Protein AF-A0A812RA88-F1 (afdb_monomer_lite)

Sequence (90 aa):
MARVAQEIGAEMVLLLGDNFYSHGVQTEHSPRFHETFEDVYCRDLPELPFWVVAGNHDHRGNVTAQLAYSHDSKRWNYPSPYYNLTYEWK

Structure (mmCIF, N/CA/C/O backbone):
data_AF-A0A812RA88-F1
#
_entry.id   AF-A0A812RA88-F1
#
loop_
_atom_site.group_PDB
_atom_site.id
_atom_site.type_symbol
_atom_site.label_atom_id
_atom_site.label_alt_id
_atom_site.label_comp_id
_atom_site.label_asym_id
_atom_site.label_entity_id
_atom_site.label_seq_id
_atom_site.pdbx_PDB_ins_code
_atom_site.Cartn_x
_atom_site.Cartn_y
_atom_site.Cartn_z
_atom_site.occupancy
_atom_site.B_iso_or_equiv
_atom_site.auth_seq_id
_atom_site.auth_comp_id
_atom_site.auth_asym_id
_atom_site.auth_atom_id
_atom_site.pdbx_PDB_model_num
ATOM 1 N N . MET A 1 1 ? -14.102 -10.695 2.950 1.00 86.88 1 MET A N 1
ATOM 2 C CA . MET A 1 1 ? -13.543 -9.782 3.976 1.00 86.88 1 MET A CA 1
ATOM 3 C C . MET A 1 1 ? -14.562 -8.764 4.473 1.00 86.88 1 MET A C 1
ATOM 5 O O . MET A 1 1 ? -14.622 -8.573 5.677 1.00 86.88 1 MET A O 1
ATOM 9 N N . ALA A 1 2 ? -15.403 -8.189 3.606 1.00 91.31 2 ALA A N 1
ATOM 10 C CA . ALA A 1 2 ? -16.384 -7.164 3.984 1.00 91.31 2 ALA A CA 1
ATOM 11 C C . ALA A 1 2 ? -17.285 -7.492 5.180 1.00 91.31 2 ALA A C 1
ATOM 13 O O . ALA A 1 2 ? -17.345 -6.698 6.110 1.00 91.31 2 ALA A O 1
ATOM 14 N N . ARG A 1 3 ? -17.897 -8.685 5.220 1.00 94.00 3 ARG A N 1
ATOM 15 C CA . ARG A 1 3 ? -18.711 -9.110 6.375 1.00 94.00 3 ARG A CA 1
ATOM 16 C C . ARG A 1 3 ? -17.947 -9.003 7.699 1.00 94.00 3 ARG A C 1
ATOM 18 O O . ARG A 1 3 ? -18.442 -8.410 8.644 1.00 94.00 3 ARG A O 1
ATOM 25 N N . VAL A 1 4 ? -16.734 -9.555 7.748 1.00 95.06 4 VAL A N 1
ATOM 26 C CA . VAL A 1 4 ? -15.914 -9.557 8.969 1.00 95.06 4 VAL A CA 1
ATOM 27 C C . VAL A 1 4 ? -15.479 -8.140 9.324 1.00 95.06 4 VAL A C 1
ATOM 29 O O . VAL A 1 4 ? -15.578 -7.762 10.481 1.00 95.06 4 VAL A O 1
ATOM 32 N N . ALA A 1 5 ? -15.051 -7.345 8.339 1.00 94.62 5 ALA A N 1
ATOM 33 C CA . ALA A 1 5 ? -14.678 -5.949 8.554 1.00 94.62 5 ALA A CA 1
ATOM 34 C C . ALA A 1 5 ? -15.827 -5.139 9.176 1.00 94.62 5 ALA A C 1
ATOM 36 O O . ALA A 1 5 ? -15.596 -4.369 10.102 1.00 94.62 5 ALA A O 1
ATOM 37 N N . GLN A 1 6 ? -17.063 -5.367 8.725 1.00 93.25 6 GLN A N 1
ATOM 38 C CA . GLN A 1 6 ? -18.252 -4.756 9.312 1.00 93.25 6 GLN A CA 1
ATOM 39 C C . GLN A 1 6 ? -18.522 -5.263 10.737 1.00 93.25 6 GLN A C 1
ATOM 41 O O . GLN A 1 6 ? -18.800 -4.462 11.623 1.00 93.25 6 GLN A O 1
ATOM 46 N N . GLU A 1 7 ? -18.428 -6.575 10.969 1.00 95.88 7 GLU A N 1
ATOM 47 C CA . GLU A 1 7 ? -18.679 -7.192 12.281 1.00 95.88 7 GLU A CA 1
ATOM 48 C C . GLU A 1 7 ? -17.714 -6.698 13.366 1.00 95.88 7 GLU A C 1
ATOM 50 O O . GLU A 1 7 ? -18.127 -6.531 14.512 1.00 95.88 7 GLU A O 1
ATOM 55 N N . ILE A 1 8 ? -16.448 -6.454 13.015 1.00 94.38 8 ILE A N 1
ATOM 56 C CA . ILE A 1 8 ? -15.423 -6.005 13.969 1.00 94.38 8 ILE A CA 1
ATOM 57 C C . ILE A 1 8 ? -15.254 -4.482 14.010 1.00 94.38 8 ILE A C 1
ATOM 59 O O . ILE A 1 8 ? -14.448 -4.000 14.798 1.00 94.38 8 ILE A O 1
ATOM 63 N N . GLY A 1 9 ? -15.958 -3.734 13.153 1.00 93.25 9 GLY A N 1
ATOM 64 C CA . GLY A 1 9 ? -15.759 -2.290 13.014 1.00 93.25 9 GLY A CA 1
ATOM 65 C C . GLY A 1 9 ? -14.342 -1.935 12.559 1.00 93.25 9 GLY A C 1
ATOM 66 O O . GLY A 1 9 ? -13.697 -1.084 13.159 1.00 93.25 9 GLY A O 1
ATOM 67 N N . ALA A 1 10 ? -13.828 -2.625 11.537 1.00 93.81 10 ALA A N 1
ATOM 68 C CA . ALA A 1 10 ? -12.471 -2.402 11.051 1.00 93.81 10 ALA A CA 1
ATOM 69 C C . ALA A 1 10 ? -12.285 -0.951 10.580 1.00 93.81 10 ALA A C 1
ATOM 71 O O . ALA A 1 10 ? -13.090 -0.444 9.807 1.00 93.81 10 ALA A O 1
ATOM 72 N N . GLU A 1 11 ? -11.194 -0.314 11.003 1.00 94.00 11 GLU A N 1
ATOM 73 C CA . GLU A 1 11 ? -10.859 1.065 10.615 1.00 94.00 11 GLU A CA 1
ATOM 74 C C . GLU A 1 11 ? -9.803 1.130 9.501 1.00 94.00 11 GLU A C 1
ATOM 76 O O . GLU A 1 11 ? -9.629 2.161 8.858 1.00 94.00 11 GLU A O 1
ATOM 81 N N . MET A 1 12 ? -9.089 0.027 9.253 1.00 94.69 12 MET A N 1
ATOM 82 C CA . MET A 1 12 ? -8.054 -0.071 8.223 1.00 94.69 12 MET A CA 1
ATOM 83 C C . MET A 1 12 ? -7.760 -1.525 7.844 1.00 94.69 12 MET A C 1
ATOM 85 O O . MET A 1 12 ? -8.143 -2.461 8.550 1.00 94.69 12 MET A O 1
ATOM 89 N N . VAL A 1 13 ? -7.013 -1.709 6.755 1.00 96.56 13 VAL A N 1
ATOM 90 C CA . VAL A 1 13 ? -6.440 -2.997 6.347 1.00 96.56 13 VAL A CA 1
ATOM 91 C C . VAL A 1 13 ? -4.922 -2.871 6.245 1.00 96.56 13 VAL A C 1
ATOM 93 O O . VAL A 1 13 ? -4.417 -1.906 5.678 1.00 96.56 13 VAL A O 1
ATOM 96 N N . LEU A 1 14 ? -4.189 -3.857 6.766 1.00 97.25 14 LEU A N 1
ATOM 97 C CA . LEU A 1 14 ? -2.737 -3.962 6.598 1.00 97.25 14 LEU A CA 1
ATOM 98 C C . LEU A 1 14 ? -2.425 -5.033 5.544 1.00 97.25 14 LEU A C 1
ATOM 100 O O . LEU A 1 14 ? -2.762 -6.202 5.736 1.00 97.25 14 LEU A O 1
ATOM 104 N N . LEU A 1 15 ? -1.785 -4.646 4.441 1.00 97.94 15 LEU A N 1
ATOM 105 C CA . LEU A 1 15 ? -1.242 -5.566 3.442 1.00 97.94 15 LEU A CA 1
ATOM 106 C C . LEU A 1 15 ? 0.194 -5.917 3.830 1.00 97.94 15 LEU A C 1
ATOM 108 O O . LEU A 1 15 ? 1.084 -5.071 3.795 1.00 97.94 15 LEU A O 1
ATOM 112 N N . LEU A 1 16 ? 0.403 -7.171 4.228 1.00 98.25 16 LEU A N 1
ATOM 113 C CA . LEU A 1 16 ? 1.643 -7.645 4.854 1.00 98.25 16 LEU A CA 1
ATOM 114 C C . LEU A 1 16 ? 2.706 -8.123 3.847 1.00 98.25 16 LEU A C 1
ATOM 116 O O . LEU A 1 16 ? 3.607 -8.874 4.219 1.00 98.25 16 LEU A O 1
ATOM 120 N N . GLY A 1 17 ? 2.612 -7.686 2.591 1.00 98.38 17 GLY A N 1
ATOM 121 C CA . GLY A 1 17 ? 3.524 -8.063 1.517 1.00 98.38 17 GLY A CA 1
ATOM 122 C C . GLY A 1 17 ? 3.020 -9.196 0.630 1.00 98.38 17 GLY A C 1
ATOM 123 O O . GLY A 1 17 ? 1.958 -9.777 0.844 1.00 98.38 17 GLY A O 1
ATOM 124 N N . ASP A 1 18 ? 3.814 -9.470 -0.404 1.00 98.50 18 ASP A N 1
ATOM 125 C CA . ASP A 1 18 ? 3.472 -10.323 -1.540 1.00 98.50 18 ASP A CA 1
ATOM 126 C C . ASP A 1 18 ? 2.156 -9.896 -2.200 1.00 98.50 18 ASP A C 1
ATOM 128 O O . ASP A 1 18 ? 1.290 -10.703 -2.546 1.00 98.50 18 ASP A O 1
ATOM 132 N N . ASN A 1 19 ? 2.041 -8.584 -2.403 1.00 98.50 19 ASN A N 1
ATOM 133 C CA . ASN A 1 19 ? 0.849 -7.932 -2.933 1.00 98.50 19 ASN A CA 1
ATOM 134 C C . ASN A 1 19 ? 0.552 -8.412 -4.362 1.00 98.50 19 ASN A C 1
ATOM 136 O O . ASN A 1 19 ? -0.604 -8.553 -4.761 1.00 98.50 19 ASN A O 1
ATOM 140 N N . PHE A 1 20 ? 1.608 -8.696 -5.133 1.00 98.69 20 PHE A N 1
ATOM 141 C CA . PHE A 1 20 ? 1.510 -9.010 -6.554 1.00 98.69 20 PHE A CA 1
ATOM 142 C C . PHE A 1 20 ? 2.356 -10.224 -6.967 1.00 98.69 20 PHE A C 1
ATOM 144 O O . PHE A 1 20 ? 3.415 -10.105 -7.589 1.00 98.69 20 PHE A O 1
ATOM 151 N N . TYR A 1 21 ? 1.838 -11.435 -6.757 1.00 98.12 21 TYR A N 1
ATOM 152 C CA . TYR A 1 21 ? 2.487 -12.668 -7.227 1.00 98.12 21 TYR A CA 1
ATOM 153 C C . TYR A 1 21 ? 2.623 -12.754 -8.759 1.00 98.12 21 TYR A C 1
ATOM 155 O O . TYR A 1 21 ? 1.726 -12.345 -9.482 1.00 98.12 21 TYR A O 1
ATOM 163 N N . SER A 1 22 ? 3.680 -13.326 -9.333 1.00 96.88 22 SER A N 1
ATOM 164 C CA . SER A 1 22 ? 4.898 -13.851 -8.696 1.00 96.88 22 SER A CA 1
ATOM 165 C C . SER A 1 22 ? 6.118 -12.929 -8.858 1.00 96.88 22 SER A C 1
ATOM 167 O O . SER A 1 22 ? 7.174 -13.235 -8.306 1.00 96.88 22 SER A O 1
ATOM 169 N N . HIS A 1 23 ? 5.993 -11.826 -9.601 1.00 98.00 23 HIS A N 1
ATOM 170 C CA . HIS A 1 23 ? 7.102 -10.922 -9.944 1.00 98.00 23 HIS A CA 1
ATOM 171 C C . HIS A 1 23 ? 6.719 -9.440 -9.813 1.00 98.00 23 HIS A C 1
ATOM 173 O O . HIS A 1 23 ? 7.179 -8.602 -10.589 1.00 98.00 23 HIS A O 1
ATOM 179 N N . GLY A 1 24 ? 5.837 -9.119 -8.866 1.00 98.38 24 GLY A N 1
ATOM 180 C CA . GLY A 1 24 ? 5.414 -7.751 -8.610 1.00 98.38 24 GLY A CA 1
ATOM 181 C C . GLY A 1 24 ? 4.708 -7.107 -9.807 1.00 98.38 24 GLY A C 1
ATOM 182 O O . GLY A 1 24 ? 4.139 -7.772 -10.679 1.00 98.38 24 GLY A O 1
ATOM 183 N N . VAL A 1 25 ? 4.776 -5.783 -9.853 1.00 98.69 25 VAL A N 1
ATOM 184 C CA . VAL A 1 25 ? 4.378 -4.951 -10.996 1.00 98.69 25 VAL A CA 1
ATOM 185 C C . VAL A 1 25 ? 5.613 -4.260 -11.565 1.00 98.69 25 VAL A C 1
ATOM 187 O O . VAL A 1 25 ? 6.621 -4.152 -10.875 1.00 98.69 25 VAL A O 1
ATOM 190 N N . GLN A 1 26 ? 5.563 -3.809 -12.817 1.00 98.19 26 GLN A N 1
ATOM 191 C CA . GLN A 1 26 ? 6.692 -3.110 -13.454 1.00 98.19 26 GLN A CA 1
ATOM 192 C C . GLN A 1 26 ? 6.522 -1.584 -13.442 1.00 98.19 26 GLN A C 1
ATOM 194 O O . GLN A 1 26 ? 7.511 -0.857 -13.369 1.00 98.19 26 GLN A O 1
ATOM 199 N N . THR A 1 27 ? 5.275 -1.113 -13.475 1.00 98.50 27 THR A N 1
ATOM 200 C CA . THR A 1 27 ? 4.890 0.304 -13.487 1.00 98.50 27 THR A CA 1
ATOM 201 C C . THR A 1 27 ? 3.659 0.520 -12.608 1.00 98.50 27 THR A C 1
ATOM 203 O O . THR A 1 27 ? 2.911 -0.420 -12.328 1.00 98.50 27 THR A O 1
ATOM 206 N N . GLU A 1 28 ? 3.456 1.757 -12.173 1.00 98.12 28 GLU A N 1
ATOM 207 C CA . GLU A 1 28 ? 2.294 2.233 -11.419 1.00 98.12 28 GLU A CA 1
ATOM 208 C C . GLU A 1 28 ? 0.993 2.083 -12.223 1.00 98.12 28 GLU A C 1
ATOM 210 O O . GLU A 1 28 ? -0.063 1.829 -11.664 1.00 98.12 28 GLU A O 1
ATOM 215 N N . HIS A 1 29 ? 1.081 2.093 -13.555 1.00 98.19 29 HIS A N 1
ATOM 216 C CA . HIS A 1 29 ? -0.052 1.865 -14.458 1.00 98.19 29 HIS A CA 1
ATOM 217 C C . HIS A 1 29 ? -0.304 0.382 -14.770 1.00 98.19 29 HIS A C 1
ATOM 219 O O . HIS A 1 29 ? -0.978 0.056 -15.750 1.00 98.19 29 HIS A O 1
ATOM 225 N N . SER A 1 30 ? 0.277 -0.545 -14.001 1.00 98.38 30 SER A N 1
ATOM 226 C CA . SER A 1 30 ? 0.045 -1.970 -14.220 1.00 98.38 30 SER A CA 1
ATOM 227 C C . SER A 1 30 ? -1.445 -2.296 -14.051 1.00 98.38 30 SER A C 1
ATOM 229 O O . SER A 1 30 ? -2.015 -1.976 -13.007 1.00 98.38 30 SER A O 1
ATOM 231 N N . PRO A 1 31 ? -2.080 -3.011 -15.002 1.00 98.19 31 PRO A N 1
ATOM 232 C CA . PRO A 1 31 ? -3.492 -3.389 -14.875 1.00 98.19 31 PRO A CA 1
ATOM 233 C C . PRO A 1 31 ? -3.745 -4.271 -13.646 1.00 98.19 31 PRO A C 1
ATOM 235 O O . PRO A 1 31 ? -4.857 -4.329 -13.131 1.00 98.19 31 PRO A O 1
ATOM 238 N N . ARG A 1 32 ? -2.687 -4.892 -13.114 1.00 98.25 32 ARG A N 1
ATOM 239 C CA . ARG A 1 32 ? -2.733 -5.728 -11.919 1.00 98.25 32 ARG A CA 1
ATOM 240 C C . ARG A 1 32 ? -3.245 -4.999 -10.682 1.00 98.25 32 ARG A C 1
ATOM 242 O O . ARG A 1 32 ? -3.890 -5.641 -9.861 1.00 98.25 32 ARG A O 1
ATOM 249 N N . PHE A 1 33 ? -3.017 -3.690 -10.549 1.00 98.44 33 PHE A N 1
ATOM 250 C CA . PHE A 1 33 ? -3.619 -2.930 -9.450 1.00 98.44 33 PHE A CA 1
ATOM 251 C C . PHE A 1 33 ? -5.148 -3.015 -9.489 1.00 98.44 33 PHE A C 1
ATOM 253 O O . PHE A 1 33 ? -5.776 -3.222 -8.455 1.00 98.44 33 PHE A O 1
ATOM 260 N N . HIS A 1 34 ? -5.754 -2.964 -10.674 1.00 97.62 34 HIS A N 1
ATOM 261 C CA . HIS A 1 34 ? -7.193 -3.164 -10.810 1.00 97.62 34 HIS A CA 1
ATOM 262 C C . HIS A 1 34 ? -7.583 -4.632 -10.655 1.00 97.62 34 HIS A C 1
ATOM 264 O O . HIS A 1 34 ? -8.374 -4.969 -9.775 1.00 97.62 34 HIS A O 1
ATOM 270 N N . GLU A 1 35 ? -6.963 -5.505 -11.449 1.00 97.31 35 GLU A N 1
ATOM 271 C CA . GLU A 1 35 ? -7.338 -6.918 -11.557 1.00 97.31 35 GLU A CA 1
ATOM 272 C C . GLU A 1 35 ? -7.214 -7.684 -10.235 1.00 97.31 35 GLU A C 1
ATOM 274 O O . GLU A 1 35 ? -7.982 -8.614 -9.994 1.00 97.31 35 GLU A O 1
ATOM 279 N N . THR A 1 36 ? -6.243 -7.330 -9.384 1.00 96.94 36 THR A N 1
ATOM 280 C CA . THR A 1 36 ? -5.956 -8.089 -8.157 1.00 96.94 36 THR A CA 1
ATOM 281 C C . THR A 1 36 ? -6.135 -7.299 -6.867 1.00 96.94 36 THR A C 1
ATOM 283 O O . THR A 1 36 ? -6.059 -7.903 -5.797 1.00 96.94 36 THR A O 1
ATOM 286 N N . PHE A 1 37 ? -6.379 -5.985 -6.934 1.00 97.25 37 PHE A N 1
ATOM 287 C CA . PHE A 1 37 ? -6.602 -5.154 -5.749 1.00 97.25 37 PHE A CA 1
ATOM 288 C C . PHE A 1 37 ? -7.917 -4.358 -5.812 1.00 97.25 37 PHE A C 1
ATOM 290 O O . PHE A 1 37 ? -8.825 -4.658 -5.034 1.00 97.25 37 PHE A O 1
ATOM 297 N N . GLU A 1 38 ? -8.063 -3.395 -6.727 1.00 96.81 38 GLU A N 1
ATOM 298 C CA . GLU A 1 38 ? -9.220 -2.480 -6.729 1.00 96.81 38 GLU A CA 1
ATOM 299 C C . GLU A 1 38 ? -10.544 -3.219 -6.960 1.00 96.81 38 GLU A C 1
ATOM 301 O O . GLU A 1 38 ? -11.496 -3.057 -6.190 1.00 96.81 38 GLU A O 1
ATOM 306 N N . ASP A 1 39 ? -10.602 -4.072 -7.985 1.00 95.56 39 ASP A N 1
ATOM 307 C CA . ASP A 1 39 ? -11.841 -4.755 -8.366 1.00 95.56 39 ASP A CA 1
ATOM 308 C C . ASP A 1 39 ? -12.205 -5.883 -7.390 1.00 95.56 39 ASP A C 1
ATOM 310 O O . ASP A 1 39 ? -13.365 -6.290 -7.309 1.00 95.56 39 ASP A O 1
ATOM 314 N N . VAL A 1 40 ? -11.223 -6.365 -6.623 1.00 94.44 40 VAL A N 1
ATOM 315 C CA . VAL A 1 40 ? -11.382 -7.470 -5.671 1.00 94.44 40 VAL A CA 1
ATOM 316 C C . VAL A 1 40 ? -11.802 -6.972 -4.290 1.00 94.44 40 VAL A C 1
ATOM 318 O O . VAL A 1 40 ? -12.706 -7.543 -3.684 1.00 94.44 40 VAL A O 1
ATOM 321 N N . TYR A 1 41 ? -11.152 -5.928 -3.768 1.00 94.19 41 TYR A N 1
ATOM 322 C CA . TYR A 1 41 ? -11.349 -5.498 -2.380 1.00 94.19 41 TYR A CA 1
ATOM 323 C C . TYR A 1 41 ? -12.110 -4.185 -2.267 1.00 94.19 41 TYR A C 1
ATOM 325 O O . TYR A 1 41 ? -12.945 -4.035 -1.376 1.00 94.19 41 TYR A O 1
ATOM 333 N N . CYS A 1 42 ? -11.846 -3.226 -3.151 1.00 90.50 42 CYS A N 1
ATOM 334 C CA . CYS A 1 42 ? -12.314 -1.860 -2.955 1.00 90.50 42 CYS A CA 1
ATOM 335 C C . CYS A 1 42 ? -13.792 -1.657 -3.302 1.00 90.50 42 CYS A C 1
ATOM 337 O O . CYS A 1 42 ? -14.376 -0.662 -2.878 1.00 90.50 42 CYS A O 1
ATOM 339 N N . ARG A 1 43 ? -14.419 -2.599 -4.019 1.00 87.31 43 ARG A N 1
ATOM 340 C CA . ARG A 1 43 ? -15.882 -2.627 -4.175 1.00 87.31 43 ARG A CA 1
ATOM 341 C C . ARG A 1 43 ? -16.586 -2.918 -2.848 1.00 87.31 43 ARG A C 1
ATOM 343 O O . ARG A 1 43 ? -17.571 -2.258 -2.532 1.00 87.31 43 ARG A O 1
ATOM 350 N N . ASP A 1 44 ? -16.078 -3.887 -2.090 1.00 90.06 44 ASP A N 1
ATOM 351 C CA . ASP A 1 44 ? -16.748 -4.387 -0.886 1.00 90.06 44 ASP A CA 1
ATOM 352 C C . ASP A 1 44 ? -16.228 -3.725 0.406 1.00 90.06 44 ASP A C 1
ATOM 354 O O . ASP A 1 44 ? -16.870 -3.811 1.451 1.00 90.06 44 ASP A O 1
ATOM 358 N N . LEU A 1 45 ? -15.069 -3.059 0.343 1.00 91.69 45 LEU A N 1
ATOM 359 C CA . LEU A 1 45 ? -14.447 -2.291 1.430 1.00 91.69 45 LEU A CA 1
ATOM 360 C C . LEU A 1 45 ? -14.144 -0.840 0.993 1.00 91.69 45 LEU A C 1
ATOM 362 O O . LEU A 1 45 ? -12.995 -0.405 1.078 1.00 91.69 45 LEU A O 1
ATOM 366 N N . PRO A 1 46 ? -15.131 -0.078 0.486 1.00 85.88 46 PRO A N 1
ATOM 367 C CA . PRO A 1 46 ? -14.869 1.190 -0.198 1.00 85.88 46 PRO A CA 1
ATOM 368 C C . PRO A 1 46 ? -14.303 2.291 0.708 1.00 85.88 46 PRO A C 1
ATOM 370 O O . PRO A 1 46 ? -13.620 3.183 0.205 1.00 85.88 46 PRO A O 1
ATOM 373 N N . GLU A 1 47 ? -14.575 2.233 2.015 1.00 88.75 47 GL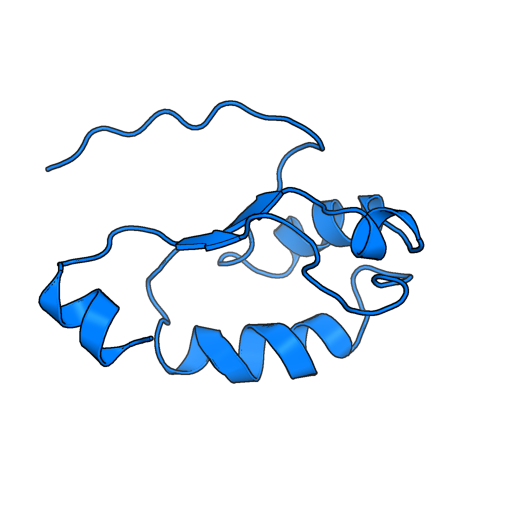U A N 1
ATOM 374 C CA . GLU A 1 47 ? -14.182 3.266 2.983 1.00 88.75 47 GLU A CA 1
ATOM 375 C C . GLU A 1 47 ? -12.874 2.959 3.727 1.00 88.75 47 GLU A C 1
ATOM 377 O O . GLU A 1 47 ? -12.337 3.845 4.389 1.00 88.75 47 GLU A O 1
ATOM 382 N N . LEU A 1 48 ? -12.337 1.736 3.625 1.00 94.69 48 LEU A N 1
ATOM 383 C CA . LEU A 1 48 ? -11.152 1.359 4.398 1.00 94.69 48 LEU A CA 1
ATOM 384 C C . LEU A 1 48 ? -9.853 1.753 3.683 1.00 94.69 48 LEU A C 1
ATOM 386 O O . LEU A 1 48 ? -9.654 1.368 2.526 1.00 94.69 48 LEU A O 1
ATOM 390 N N . PRO A 1 49 ? -8.92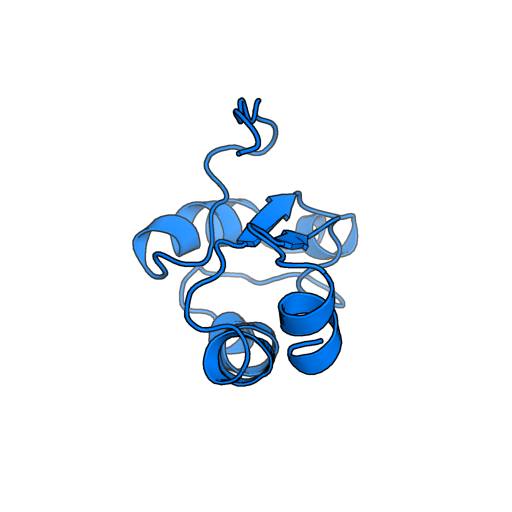5 2.453 4.363 1.00 96.12 49 PRO A N 1
ATOM 391 C CA . PRO A 1 49 ? -7.572 2.628 3.863 1.00 96.12 49 PRO A CA 1
ATOM 392 C C . PRO A 1 49 ? -6.784 1.317 3.978 1.00 96.12 49 PRO A C 1
ATOM 394 O O . PRO A 1 49 ? -6.839 0.618 4.995 1.00 96.12 49 PRO A O 1
ATOM 397 N N . PHE A 1 50 ? -6.009 1.012 2.940 1.00 97.94 50 PHE A N 1
ATOM 398 C CA . PHE A 1 50 ? -5.068 -0.102 2.898 1.00 97.94 50 PHE A CA 1
ATOM 399 C C . PHE A 1 50 ? -3.654 0.435 3.092 1.00 97.94 50 PHE A C 1
ATOM 401 O O . PHE A 1 50 ? -3.195 1.269 2.314 1.00 97.94 50 PHE A O 1
ATOM 408 N N . TRP A 1 51 ? -2.964 -0.053 4.116 1.00 98.06 51 TRP A N 1
ATOM 409 C CA . TRP A 1 51 ? -1.580 0.285 4.432 1.00 98.06 51 TRP A CA 1
ATOM 410 C C . TRP A 1 51 ? -0.675 -0.855 4.015 1.00 98.06 51 TRP A C 1
ATOM 412 O O . TRP A 1 51 ? -0.897 -1.997 4.415 1.00 98.06 51 TRP A O 1
ATOM 422 N N . VAL A 1 52 ? 0.323 -0.5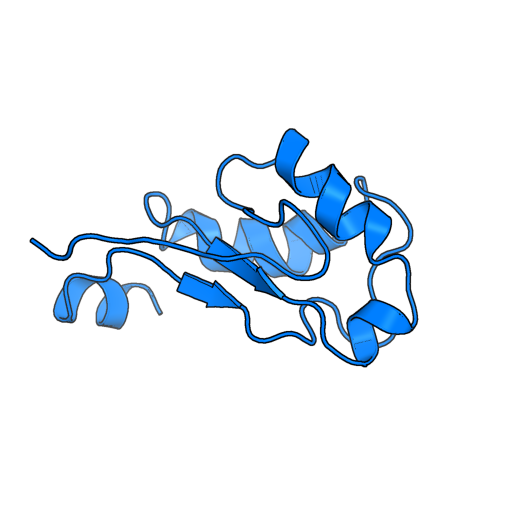50 3.199 1.00 98.62 52 VAL A N 1
ATOM 423 C CA . VAL A 1 52 ? 1.034 -1.567 2.431 1.00 98.62 52 VAL A CA 1
ATOM 424 C C . VAL A 1 52 ? 2.491 -1.659 2.838 1.00 98.62 52 VAL A C 1
ATOM 426 O O . VAL A 1 52 ? 3.180 -0.652 2.940 1.00 98.62 52 VAL A O 1
ATOM 429 N N . VAL A 1 53 ? 2.988 -2.883 2.983 1.00 98.62 53 VAL A N 1
ATOM 430 C CA . VAL A 1 53 ? 4.421 -3.184 2.914 1.00 98.62 53 VAL A CA 1
ATOM 431 C C . VAL A 1 53 ? 4.696 -4.151 1.760 1.00 98.62 53 VAL A C 1
ATOM 433 O O . VAL A 1 53 ? 3.795 -4.850 1.299 1.00 98.62 53 VAL A O 1
ATOM 436 N N . ALA A 1 54 ? 5.928 -4.176 1.256 1.00 98.75 54 ALA A N 1
ATOM 437 C CA . ALA A 1 54 ? 6.347 -5.083 0.190 1.00 98.75 54 ALA A CA 1
ATOM 438 C C . ALA A 1 54 ? 6.848 -6.419 0.757 1.00 98.75 54 ALA A C 1
ATOM 440 O O . ALA A 1 54 ? 7.563 -6.454 1.759 1.00 98.75 54 ALA A O 1
ATOM 441 N N . GLY A 1 55 ? 6.507 -7.513 0.075 1.00 98.69 55 GLY A N 1
ATOM 442 C CA . GLY A 1 55 ? 7.071 -8.844 0.305 1.00 98.69 55 GLY A CA 1
ATOM 443 C C . GLY A 1 55 ? 8.128 -9.222 -0.733 1.00 98.69 55 GLY A C 1
ATOM 444 O O . GLY A 1 55 ? 8.511 -8.436 -1.606 1.00 98.69 55 GLY A O 1
ATOM 445 N N . ASN A 1 56 ? 8.620 -10.457 -0.671 1.00 98.69 56 ASN A N 1
ATOM 446 C CA . ASN A 1 56 ? 9.673 -10.926 -1.572 1.00 98.69 56 ASN A CA 1
ATOM 447 C C . ASN A 1 56 ? 9.238 -10.980 -3.042 1.00 98.69 56 ASN A C 1
ATOM 449 O O . ASN A 1 56 ? 10.070 -10.761 -3.921 1.00 98.69 56 ASN A O 1
ATOM 453 N N . HIS A 1 57 ? 7.974 -11.284 -3.340 1.00 98.69 57 HIS A N 1
ATOM 454 C CA . HIS A 1 57 ? 7.474 -11.297 -4.715 1.00 98.69 57 HIS A CA 1
ATOM 455 C C . HIS A 1 57 ? 7.355 -9.890 -5.301 1.00 98.69 57 HIS A C 1
ATOM 457 O O . HIS A 1 57 ? 7.615 -9.706 -6.489 1.00 98.69 57 HIS A O 1
ATOM 463 N N . ASP A 1 58 ? 7.046 -8.899 -4.469 1.00 98.75 58 ASP A N 1
ATOM 464 C CA . ASP A 1 58 ? 7.006 -7.492 -4.866 1.00 98.75 58 ASP A CA 1
ATOM 465 C C . ASP A 1 58 ? 8.399 -6.982 -5.238 1.00 98.75 58 ASP A C 1
ATOM 467 O O . ASP A 1 58 ? 8.573 -6.343 -6.276 1.00 98.75 58 ASP A O 1
ATOM 471 N N . HIS A 1 59 ? 9.410 -7.357 -4.446 1.00 98.50 59 HIS A N 1
ATOM 472 C CA . HIS A 1 59 ? 10.818 -7.035 -4.694 1.00 98.50 59 HIS A CA 1
ATOM 473 C C . HIS A 1 59 ? 11.411 -7.690 -5.951 1.00 98.50 59 HIS A C 1
ATOM 475 O O . HIS A 1 59 ? 12.459 -7.252 -6.418 1.00 98.50 59 HIS A O 1
ATOM 481 N N . ARG A 1 60 ? 10.764 -8.716 -6.523 1.00 98.50 60 ARG A N 1
ATOM 482 C CA . ARG A 1 60 ? 11.142 -9.262 -7.843 1.00 98.50 60 ARG A CA 1
ATOM 483 C C . ARG A 1 60 ? 10.674 -8.379 -9.005 1.00 98.50 60 ARG A C 1
ATOM 485 O O . ARG A 1 60 ? 11.120 -8.591 -10.129 1.00 98.50 60 ARG A O 1
ATOM 492 N N . GLY A 1 61 ? 9.760 -7.447 -8.743 1.00 98.12 61 GLY A N 1
ATOM 493 C CA . GLY A 1 61 ? 9.320 -6.420 -9.679 1.00 98.12 61 GLY A CA 1
ATOM 494 C C . GLY A 1 61 ? 9.837 -5.042 -9.276 1.00 98.12 61 GLY A C 1
ATOM 495 O O . GLY A 1 61 ? 10.968 -4.883 -8.824 1.00 98.12 61 GLY A O 1
ATOM 496 N N . ASN A 1 62 ? 8.986 -4.035 -9.438 1.00 98.56 62 ASN A N 1
ATOM 497 C CA . ASN A 1 62 ? 9.269 -2.642 -9.137 1.00 98.56 62 ASN A CA 1
ATOM 498 C C . ASN A 1 62 ? 8.459 -2.182 -7.912 1.00 98.56 62 ASN A C 1
ATOM 500 O O . ASN A 1 62 ? 7.293 -1.808 -8.019 1.00 98.56 62 ASN A O 1
ATOM 504 N N . VAL A 1 63 ? 9.078 -2.183 -6.729 1.00 98.75 63 VAL A N 1
ATOM 505 C CA . VAL A 1 63 ? 8.440 -1.661 -5.502 1.00 98.75 63 VAL A CA 1
ATOM 506 C C . VAL A 1 63 ? 8.220 -0.147 -5.586 1.00 98.75 63 VAL A C 1
ATOM 508 O O . VAL A 1 63 ? 7.240 0.358 -5.049 1.00 98.75 63 VAL A O 1
ATOM 511 N N . THR A 1 64 ? 9.058 0.589 -6.322 1.00 98.69 64 THR A N 1
ATOM 512 C CA . THR A 1 64 ? 8.854 2.028 -6.542 1.00 98.69 64 THR A CA 1
ATOM 513 C C . THR A 1 64 ? 7.558 2.314 -7.299 1.00 98.69 64 THR A C 1
ATOM 515 O O . THR A 1 64 ? 6.890 3.290 -6.982 1.00 98.69 64 THR A O 1
ATOM 518 N N . ALA A 1 65 ? 7.139 1.435 -8.213 1.00 98.69 65 ALA A N 1
ATOM 519 C CA . ALA A 1 65 ? 5.824 1.528 -8.847 1.00 98.69 65 ALA A CA 1
ATOM 520 C C . ALA A 1 65 ? 4.671 1.354 -7.842 1.00 98.69 65 ALA A C 1
ATOM 522 O O . ALA A 1 65 ? 3.668 2.053 -7.929 1.00 98.69 65 ALA A O 1
ATOM 523 N N . GLN A 1 66 ? 4.822 0.464 -6.855 1.00 98.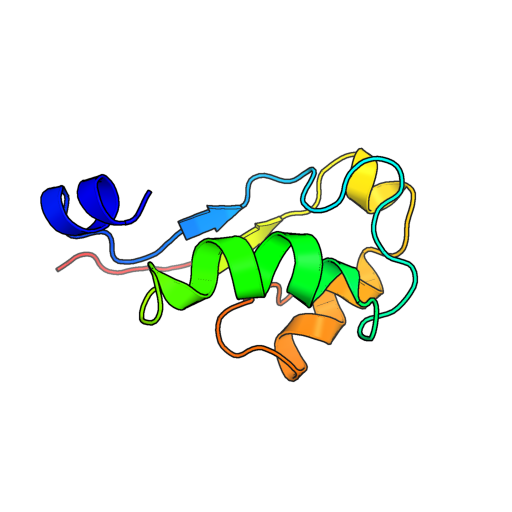75 66 GLN A N 1
ATOM 524 C CA . GLN A 1 66 ? 3.841 0.313 -5.774 1.00 98.75 66 GLN A CA 1
ATOM 525 C C . GLN A 1 66 ? 3.793 1.538 -4.857 1.00 98.75 66 GLN A C 1
ATOM 527 O O . GLN A 1 66 ? 2.711 1.926 -4.431 1.00 98.75 66 GLN A O 1
ATOM 532 N N . LEU A 1 67 ? 4.932 2.174 -4.579 1.00 98.69 67 LEU A N 1
ATOM 533 C CA . LEU A 1 67 ? 4.962 3.450 -3.856 1.00 98.69 67 LEU A CA 1
ATOM 534 C C . LEU A 1 67 ? 4.237 4.542 -4.658 1.00 98.69 67 LEU A C 1
ATOM 536 O O . LEU A 1 67 ? 3.353 5.213 -4.127 1.00 98.69 67 LEU A O 1
ATOM 540 N N . ALA A 1 68 ? 4.569 4.672 -5.947 1.00 98.69 68 ALA A N 1
ATOM 541 C CA . ALA A 1 68 ? 4.006 5.677 -6.845 1.00 98.69 68 ALA A CA 1
ATOM 542 C C . ALA A 1 68 ? 2.490 5.521 -7.048 1.00 98.69 68 ALA A C 1
ATOM 544 O O . ALA A 1 68 ? 1.788 6.527 -7.115 1.00 98.69 68 ALA A O 1
ATOM 545 N N . TYR A 1 69 ? 1.965 4.291 -7.041 1.00 98.62 69 TYR A N 1
ATOM 546 C CA . TYR A 1 69 ? 0.522 4.040 -7.135 1.00 98.62 69 TYR A CA 1
ATOM 547 C C . TYR A 1 69 ? -0.291 4.671 -5.985 1.00 98.62 69 TYR A C 1
ATOM 549 O O . TYR A 1 69 ? -1.484 4.929 -6.140 1.00 98.62 69 TYR A O 1
ATOM 557 N N . SER A 1 70 ? 0.346 5.030 -4.861 1.00 98.06 70 SER A N 1
ATOM 558 C CA . SER A 1 70 ? -0.305 5.810 -3.792 1.00 98.06 70 SER A CA 1
ATOM 559 C C . SER A 1 70 ? -0.803 7.187 -4.260 1.00 98.06 70 SER A C 1
ATOM 561 O O . SER A 1 70 ? -1.661 7.786 -3.616 1.00 98.06 70 SER A O 1
ATOM 563 N N . HIS A 1 71 ? -0.278 7.714 -5.373 1.00 97.12 71 HIS A N 1
ATOM 564 C CA . HIS A 1 71 ? -0.778 8.945 -5.990 1.00 97.12 71 HIS A CA 1
ATOM 565 C C . HIS A 1 71 ? -2.057 8.726 -6.809 1.00 97.12 71 HIS A C 1
ATOM 567 O O . HIS A 1 71 ? -2.871 9.645 -6.912 1.00 97.12 71 HIS A O 1
ATOM 573 N N . ASP A 1 72 ? -2.251 7.519 -7.341 1.00 96.06 72 ASP A N 1
ATOM 574 C CA . ASP A 1 72 ? -3.377 7.172 -8.211 1.00 96.06 72 ASP A CA 1
ATOM 575 C C . ASP A 1 72 ? -4.582 6.664 -7.404 1.00 96.06 72 ASP A C 1
ATOM 577 O O . ASP A 1 72 ? -5.734 6.951 -7.743 1.00 96.06 72 ASP A O 1
ATOM 581 N N . SER A 1 73 ? -4.338 5.961 -6.292 1.00 96.06 73 SER A N 1
ATOM 582 C CA . SER A 1 73 ? -5.388 5.402 -5.440 1.00 96.06 73 SER A CA 1
ATOM 583 C C . SER A 1 73 ? -5.316 5.931 -4.014 1.00 96.06 73 SER A C 1
ATOM 585 O O . SER A 1 73 ? -4.429 5.586 -3.243 1.00 96.06 73 SER A O 1
ATOM 587 N N . LYS A 1 74 ? -6.344 6.688 -3.602 1.00 94.69 74 LYS A N 1
ATOM 588 C CA . LYS A 1 74 ? -6.497 7.174 -2.213 1.00 94.69 74 LYS A CA 1
ATOM 589 C C . LYS A 1 74 ? -6.624 6.046 -1.180 1.00 94.69 74 LYS A C 1
ATOM 591 O O . LYS A 1 74 ? -6.497 6.290 0.017 1.00 94.69 74 LYS A O 1
ATOM 596 N N . ARG A 1 75 ? -6.943 4.829 -1.631 1.00 95.81 75 ARG A N 1
ATOM 597 C CA . ARG A 1 75 ? -7.079 3.643 -0.776 1.00 95.81 75 ARG A CA 1
ATOM 598 C C . ARG A 1 75 ? -5.741 2.951 -0.555 1.00 95.81 75 ARG A C 1
ATOM 600 O O . ARG A 1 75 ? -5.571 2.327 0.486 1.00 95.81 75 ARG A O 1
ATOM 607 N N . TRP A 1 76 ? -4.812 3.070 -1.499 1.00 98.19 76 TRP A N 1
ATOM 608 C CA . TRP A 1 76 ? -3.490 2.464 -1.433 1.00 98.19 76 TRP A CA 1
ATOM 609 C C . TRP A 1 76 ? -2.501 3.413 -0.754 1.00 98.19 76 TRP A C 1
ATOM 611 O O . TRP A 1 76 ? -2.070 4.40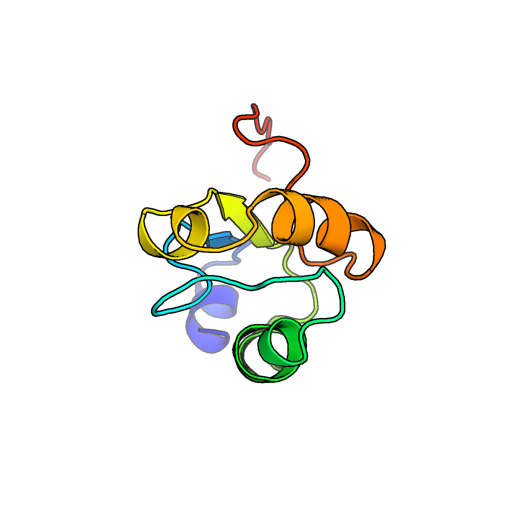6 -1.331 1.00 98.19 76 TRP A O 1
ATOM 621 N N . ASN A 1 77 ? -2.138 3.116 0.490 1.00 98.31 77 ASN A N 1
ATOM 622 C CA . ASN A 1 77 ? -1.245 3.949 1.284 1.00 98.31 77 ASN A CA 1
ATOM 623 C C . ASN A 1 77 ? 0.103 3.243 1.445 1.00 98.31 77 ASN A C 1
ATOM 625 O O . ASN A 1 77 ? 0.274 2.400 2.331 1.00 98.31 77 ASN A O 1
ATOM 629 N N . TYR A 1 78 ? 1.063 3.607 0.591 1.00 98.56 78 TYR A N 1
ATOM 630 C CA . TYR A 1 78 ? 2.440 3.125 0.664 1.00 98.56 78 TYR A CA 1
ATOM 631 C C . TYR A 1 78 ? 3.444 4.290 0.508 1.00 98.56 78 TYR A C 1
ATOM 633 O O . TYR A 1 78 ? 3.950 4.539 -0.585 1.00 98.56 78 TYR A O 1
ATOM 641 N N . PRO A 1 79 ? 3.721 5.058 1.582 1.00 97.44 79 PRO A N 1
ATOM 642 C CA . PRO A 1 79 ? 4.472 6.317 1.483 1.00 97.44 79 PRO A CA 1
ATOM 643 C C . PRO A 1 79 ? 5.989 6.135 1.316 1.00 97.44 79 PRO A C 1
ATOM 645 O O . PRO A 1 79 ? 6.662 6.980 0.728 1.00 97.44 79 PRO A O 1
ATOM 648 N N . SER A 1 80 ? 6.548 5.051 1.848 1.00 98.06 80 SER A N 1
ATOM 649 C CA . SER A 1 80 ? 7.976 4.725 1.770 1.00 98.06 80 SER A CA 1
ATOM 650 C C . SER A 1 80 ? 8.187 3.230 2.024 1.00 98.06 80 SER A C 1
ATOM 652 O O . SER A 1 80 ? 7.309 2.600 2.609 1.00 98.06 80 SER A O 1
ATOM 654 N N . PRO A 1 81 ? 9.336 2.635 1.637 1.00 97.25 81 PRO A N 1
ATOM 655 C CA . PRO A 1 81 ? 9.584 1.198 1.821 1.00 97.25 81 PRO A CA 1
ATOM 656 C C . PRO A 1 81 ? 9.396 0.704 3.263 1.00 97.25 81 PRO A C 1
ATOM 658 O O . PRO A 1 81 ? 9.003 -0.437 3.480 1.00 97.25 81 PRO A O 1
ATOM 661 N N . TYR A 1 82 ? 9.656 1.583 4.230 1.00 97.50 82 TYR A N 1
ATOM 662 C 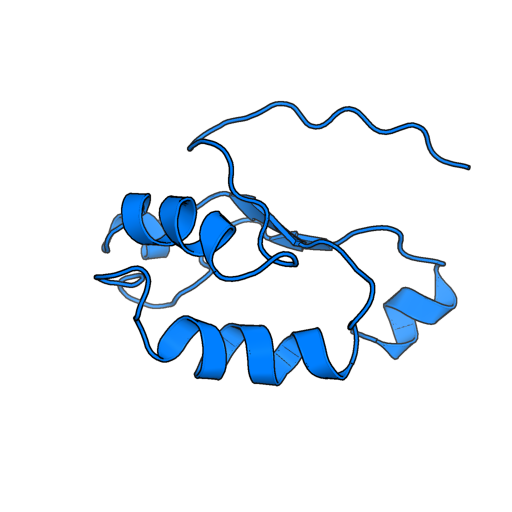CA . TYR A 1 82 ? 9.378 1.425 5.652 1.00 97.50 82 TYR A CA 1
ATOM 663 C C . TYR A 1 82 ? 8.834 2.754 6.184 1.00 97.50 82 TYR A C 1
ATOM 665 O O . TYR A 1 82 ? 9.302 3.820 5.776 1.00 97.50 82 TYR A O 1
ATOM 673 N N . TYR A 1 83 ? 7.846 2.710 7.073 1.00 97.88 83 TYR A N 1
ATOM 674 C CA . TYR A 1 83 ? 7.231 3.900 7.659 1.00 97.88 83 TYR A CA 1
ATOM 675 C C . TYR A 1 83 ? 6.618 3.588 9.023 1.00 97.88 83 TYR A C 1
ATOM 677 O O . TYR A 1 83 ? 6.360 2.432 9.356 1.00 97.88 83 TYR A O 1
ATOM 685 N N . ASN A 1 84 ? 6.368 4.645 9.794 1.00 96.69 84 ASN A N 1
ATOM 686 C CA . ASN A 1 84 ? 5.601 4.569 11.029 1.00 96.69 84 ASN A CA 1
ATOM 687 C C . ASN A 1 84 ? 4.153 4.964 10.744 1.00 96.69 84 ASN A C 1
ATOM 689 O O . ASN A 1 84 ? 3.905 5.963 10.070 1.00 96.69 84 ASN A O 1
ATOM 693 N N . LEU A 1 85 ? 3.215 4.207 11.305 1.00 94.50 85 LEU A N 1
ATOM 694 C CA . LEU A 1 85 ? 1.801 4.553 11.333 1.00 94.50 85 LEU A CA 1
ATOM 695 C C . LEU A 1 85 ? 1.392 4.791 12.788 1.00 94.50 85 LEU A C 1
ATOM 697 O O . LEU A 1 85 ? 1.441 3.872 13.603 1.00 94.50 85 LEU A O 1
ATOM 701 N N . THR A 1 86 ? 0.999 6.023 13.107 1.00 92.94 86 THR A N 1
ATOM 702 C CA . THR A 1 86 ? 0.448 6.383 14.420 1.00 92.94 86 THR A CA 1
ATOM 703 C C . THR A 1 86 ? -1.065 6.486 14.294 1.00 92.94 86 THR A C 1
ATOM 705 O O . THR A 1 86 ? -1.552 7.185 13.407 1.00 92.94 86 THR A O 1
ATOM 708 N N . TYR A 1 87 ? -1.800 5.805 15.170 1.00 87.06 87 TYR A N 1
ATOM 709 C CA . TYR A 1 87 ? -3.261 5.799 15.158 1.00 87.06 87 TYR A CA 1
ATOM 710 C C . TYR A 1 87 ? -3.817 5.870 16.580 1.00 87.06 87 TYR A C 1
ATOM 712 O O . TYR A 1 87 ? -3.279 5.236 17.489 1.00 87.06 87 TYR A O 1
ATOM 720 N N . GLU A 1 88 ? -4.897 6.627 16.754 1.00 87.19 88 GLU A N 1
ATOM 721 C CA . GLU A 1 88 ? -5.681 6.663 17.987 1.00 87.19 88 GLU A CA 1
ATOM 722 C C . GLU A 1 88 ? -6.994 5.927 17.732 1.00 87.19 88 GLU A C 1
ATOM 724 O O . GLU A 1 88 ? -7.805 6.359 16.913 1.00 87.19 88 GLU A O 1
ATOM 729 N N . TRP A 1 89 ? -7.178 4.796 18.409 1.00 77.00 89 TRP A N 1
ATOM 730 C CA . TRP A 1 89 ? -8.412 4.018 18.335 1.00 77.00 89 TRP A CA 1
ATOM 731 C C . TRP A 1 89 ? -9.533 4.758 19.064 1.00 77.00 89 TRP A C 1
ATOM 733 O O . TRP A 1 89 ? -9.298 5.327 20.135 1.00 77.00 89 TRP A O 1
ATOM 743 N N . LYS A 1 90 ? -10.733 4.754 18.484 1.00 64.81 90 LYS A N 1
ATOM 744 C CA . LYS A 1 90 ? -11.930 5.318 19.120 1.00 64.81 90 LYS A CA 1
ATOM 745 C C . LYS A 1 90 ? -12.658 4.303 19.988 1.00 64.81 90 LYS A C 1
ATOM 747 O O . LYS A 1 90 ? -12.647 3.103 19.642 1.00 64.81 90 LYS A O 1
#

InterPro domains:
  IPR004843 Calcineurin-like, phosphoesterase domain [PF00149] (5-85)
  IPR029052 Metallo-dependent phosphatase-like [G3DSA:3.60.21.10] (1-90)
  IPR029052 Metallo-dependent phosphatase-like [SSF56300] (1-87)
  IPR051558 Metallophosphoesterase Purple Acid Phosphatase [PTHR10161] (1-83)

Radius of gyration: 13.1 Å; chains: 1; bounding box: 30×23×34 Å

pLDDT: mean 95.66, std 4.98, range [64.81, 98.75]

Organism: NCBI:txid1628268

Foldseek 3Di:
DLVVCVVVVPQAAEAPAPQDPAQADAALPGCCCVVRPCVPPCVSVVRHAYEYAHDPRNVSHDVVRLCVNVVVDVRRDYPDNDDDDDDDDD

Secondary structure (DSSP, 8-state):
-HHHHHHHT---EEE-S--STTT--SSTT-THHIIIIIIIIITTSTTPPEEE---HHHHTS-HHHHHHGGGT-TTEE--SSS--------